Protein AF-A0A522A822-F1 (afdb_monomer_lite)

Foldseek 3Di:
DPPPDDVVNVDDQVVVLVVCVVPPCVLDDARWDKDFPDDDPFKTWIWTHRPHDIDIDIDGHD

Radius of gyration: 12.13 Å; chains: 1; bounding box: 38×16×29 Å

Structure (mmCIF, N/CA/C/O backbone):
data_AF-A0A522A822-F1
#
_entry.id   AF-A0A522A822-F1
#
loop_
_atom_site.group_PDB
_atom_site.id
_atom_site.type_symbol
_atom_site.label_atom_id
_atom_site.label_alt_id
_atom_site.label_comp_id
_atom_site.label_asym_id
_atom_site.label_entity_id
_atom_site.label_seq_id
_atom_site.pdbx_PDB_ins_code
_atom_site.Cartn_x
_atom_site.Cartn_y
_atom_site.Cartn_z
_atom_site.occupancy
_atom_site.B_iso_or_equiv
_atom_site.auth_seq_id
_atom_site.auth_comp_id
_atom_site.auth_asym_id
_atom_site.auth_atom_id
_atom_site.pdbx_PDB_model_num
ATOM 1 N N . MET A 1 1 ? 27.413 1.393 -9.773 1.00 36.31 1 MET A N 1
ATOM 2 C CA . MET A 1 1 ? 26.239 2.243 -9.490 1.00 36.31 1 MET A CA 1
ATOM 3 C C . MET A 1 1 ? 25.156 1.338 -8.945 1.00 36.31 1 MET A C 1
ATOM 5 O O . MET A 1 1 ? 24.604 0.552 -9.702 1.00 36.31 1 MET A O 1
ATOM 9 N N . THR A 1 2 ? 24.943 1.348 -7.634 1.00 42.84 2 THR A N 1
ATOM 10 C CA . THR A 1 2 ? 23.859 0.585 -7.008 1.00 42.84 2 THR A CA 1
ATOM 11 C C . THR A 1 2 ? 22.581 1.372 -7.259 1.00 42.84 2 THR A C 1
ATOM 13 O O . THR A 1 2 ? 22.413 2.452 -6.702 1.00 42.84 2 THR A O 1
ATOM 16 N N . HIS A 1 3 ? 21.731 0.905 -8.171 1.00 50.78 3 HIS A N 1
ATOM 17 C CA . HIS A 1 3 ? 20.396 1.473 -8.327 1.00 50.78 3 HIS A CA 1
ATOM 18 C C . HIS A 1 3 ? 19.573 1.033 -7.111 1.00 50.78 3 HIS A C 1
ATOM 20 O O . HIS A 1 3 ? 19.027 -0.067 -7.082 1.00 50.78 3 HIS A O 1
ATOM 26 N N . GLU A 1 4 ? 19.545 1.860 -6.067 1.00 56.31 4 GLU A N 1
ATOM 27 C CA . GLU A 1 4 ? 18.550 1.743 -5.004 1.00 56.31 4 GLU A CA 1
ATOM 28 C C . GLU A 1 4 ? 17.190 2.082 -5.615 1.00 56.31 4 GLU A C 1
ATOM 30 O O . GLU A 1 4 ? 16.841 3.247 -5.787 1.00 56.31 4 GLU A O 1
ATOM 35 N N . HIS A 1 5 ? 16.436 1.057 -6.012 1.00 59.50 5 HIS A N 1
ATOM 36 C CA . HIS A 1 5 ? 15.056 1.251 -6.433 1.00 59.50 5 HIS A CA 1
ATOM 37 C C . HIS A 1 5 ? 14.240 1.696 -5.228 1.00 59.50 5 HIS A C 1
ATOM 39 O O . HIS A 1 5 ? 14.063 0.956 -4.256 1.00 59.50 5 HIS A O 1
ATOM 45 N N . LYS A 1 6 ? 13.740 2.924 -5.298 1.00 68.62 6 LYS A N 1
ATOM 46 C CA . LYS A 1 6 ? 12.894 3.488 -4.261 1.00 68.62 6 LYS A CA 1
ATOM 47 C C . LYS A 1 6 ? 11.532 2.802 -4.340 1.00 68.62 6 LYS A C 1
ATOM 49 O O . LYS A 1 6 ? 10.946 2.686 -5.411 1.00 68.62 6 LYS A O 1
ATOM 54 N N . LEU A 1 7 ? 11.026 2.314 -3.208 1.00 71.06 7 LEU A N 1
ATOM 55 C CA . LEU A 1 7 ? 9.760 1.571 -3.140 1.00 71.06 7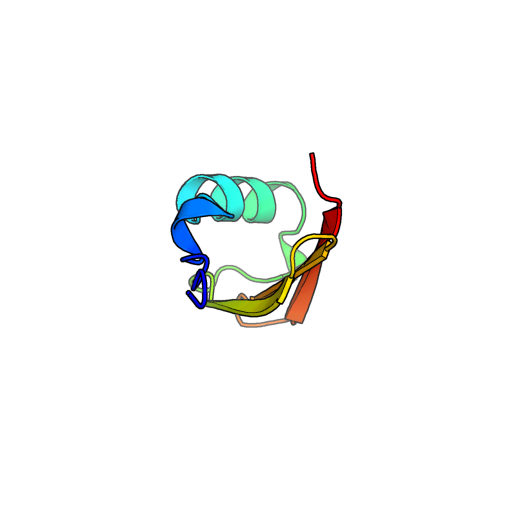 LEU A CA 1
ATOM 56 C C . LEU A 1 7 ? 8.589 2.347 -3.775 1.00 71.06 7 LEU A C 1
ATOM 58 O O . LEU A 1 7 ? 7.746 1.749 -4.434 1.00 71.06 7 LEU A O 1
ATOM 62 N N . GLU A 1 8 ? 8.598 3.672 -3.633 1.00 74.31 8 GLU A N 1
ATOM 63 C CA . GLU A 1 8 ? 7.663 4.621 -4.256 1.00 74.31 8 GLU A CA 1
ATOM 64 C C . GLU A 1 8 ? 7.655 4.585 -5.797 1.00 74.31 8 GLU A C 1
ATOM 66 O O . GLU A 1 8 ? 6.628 4.871 -6.405 1.00 74.31 8 GLU A O 1
ATOM 71 N N . GLU A 1 9 ? 8.754 4.182 -6.444 1.00 76.31 9 GLU A N 1
ATOM 72 C CA . GLU A 1 9 ? 8.813 3.993 -7.903 1.00 76.31 9 GLU A CA 1
ATOM 73 C C . GLU A 1 9 ? 8.265 2.623 -8.335 1.00 76.31 9 GLU A C 1
ATOM 75 O O . GLU A 1 9 ? 7.863 2.430 -9.483 1.00 76.31 9 GLU A O 1
ATOM 80 N N . LEU A 1 10 ? 8.238 1.655 -7.415 1.00 76.38 10 LEU A N 1
ATOM 81 C CA . LEU A 1 10 ? 7.806 0.280 -7.673 1.00 76.38 10 LEU A CA 1
ATOM 82 C C . LEU A 1 10 ? 6.319 0.067 -7.363 1.00 76.38 10 LEU A C 1
ATOM 84 O O . LEU A 1 10 ? 5.665 -0.763 -8.009 1.00 76.38 10 LEU A O 1
ATOM 88 N N . ILE A 1 11 ? 5.794 0.792 -6.370 1.00 79.56 11 ILE A N 1
ATOM 89 C CA . ILE A 1 11 ? 4.402 0.728 -5.928 1.00 79.56 11 ILE A CA 1
ATOM 90 C C . ILE A 1 11 ? 3.840 2.115 -5.603 1.00 79.56 11 ILE A C 1
ATOM 92 O O . ILE A 1 11 ? 4.420 2.902 -4.862 1.00 79.56 11 ILE A O 1
ATOM 96 N N . ASP A 1 12 ? 2.631 2.373 -6.093 1.00 87.88 12 ASP A N 1
ATOM 97 C CA . ASP A 1 12 ? 1.812 3.488 -5.627 1.00 87.88 12 ASP A CA 1
ATOM 98 C C . ASP A 1 12 ? 1.070 3.036 -4.363 1.00 87.88 12 ASP A C 1
ATOM 100 O O . ASP A 1 12 ? 0.103 2.275 -4.439 1.00 87.88 12 ASP A O 1
ATOM 104 N N . VAL A 1 13 ? 1.557 3.465 -3.195 1.00 84.81 13 VAL A N 1
ATOM 105 C CA . VAL A 1 13 ? 1.037 3.052 -1.878 1.00 84.81 13 VAL A CA 1
ATOM 106 C C . VAL A 1 13 ? -0.453 3.364 -1.744 1.00 84.81 13 VAL A C 1
ATOM 108 O O . VAL A 1 13 ? -1.193 2.546 -1.204 1.00 84.81 13 VAL A O 1
ATOM 111 N N . SER A 1 14 ? -0.922 4.499 -2.270 1.00 88.25 14 SER A N 1
ATOM 112 C CA . SER A 1 14 ? -2.330 4.897 -2.153 1.00 88.25 14 SER A CA 1
ATOM 113 C C . SER A 1 14 ? -3.229 4.024 -3.025 1.00 88.25 14 SER A C 1
ATOM 115 O O . SER A 1 14 ? -4.226 3.488 -2.539 1.00 88.25 14 SER A O 1
ATOM 117 N N . LYS A 1 15 ? -2.853 3.810 -4.295 1.00 89.50 15 LYS A N 1
ATOM 118 C CA . LYS A 1 15 ? -3.604 2.914 -5.189 1.00 89.50 15 LYS A CA 1
ATOM 119 C C . LYS A 1 15 ? -3.581 1.469 -4.698 1.00 89.50 15 LYS A C 1
ATOM 121 O O . LYS A 1 15 ? -4.605 0.792 -4.755 1.00 89.50 15 LYS A O 1
ATOM 126 N N . LEU A 1 16 ? -2.432 1.001 -4.208 1.00 89.06 16 LEU A N 1
ATOM 127 C CA . LEU A 1 16 ? -2.287 -0.350 -3.676 1.00 89.06 16 LEU A CA 1
ATOM 128 C C . LEU A 1 16 ? -3.139 -0.540 -2.420 1.00 89.06 16 LEU A C 1
ATOM 130 O O . LEU A 1 16 ? -3.826 -1.547 -2.318 1.00 89.06 16 LEU A O 1
ATOM 134 N N . THR A 1 17 ? -3.146 0.433 -1.506 1.00 89.50 17 THR A N 1
ATOM 135 C CA . THR A 1 17 ? -3.986 0.396 -0.298 1.00 89.50 17 THR A CA 1
ATOM 136 C C . THR A 1 17 ? -5.460 0.276 -0.672 1.00 89.50 17 THR A C 1
ATOM 138 O O . THR A 1 17 ? -6.097 -0.687 -0.263 1.00 89.50 17 THR A O 1
ATOM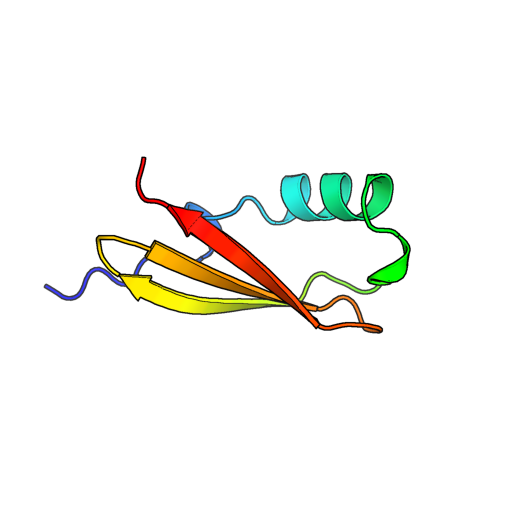 141 N N . ALA A 1 18 ? -5.965 1.147 -1.554 1.00 92.06 18 ALA A N 1
ATOM 142 C CA . ALA A 1 18 ? -7.356 1.091 -2.008 1.00 92.06 18 ALA A CA 1
ATOM 143 C C . ALA A 1 18 ? -7.714 -0.249 -2.681 1.00 92.06 18 ALA A C 1
ATOM 145 O O . ALA A 1 18 ? -8.803 -0.781 -2.476 1.00 92.06 18 ALA A O 1
ATOM 146 N N . TRP A 1 19 ? -6.797 -0.824 -3.466 1.00 91.81 19 TRP A N 1
ATOM 147 C CA . TRP A 1 19 ? -7.002 -2.147 -4.055 1.00 91.81 19 TRP A CA 1
ATOM 148 C C . TRP A 1 19 ? -7.031 -3.248 -2.985 1.00 91.81 19 TRP A C 1
ATOM 150 O O . TRP A 1 19 ? -7.880 -4.135 -3.055 1.00 91.81 19 TRP A O 1
ATOM 160 N N . LEU A 1 20 ? -6.148 -3.186 -1.982 1.00 91.44 20 LEU A N 1
ATOM 161 C CA . LEU A 1 20 ? -6.107 -4.142 -0.872 1.00 91.44 20 LEU A CA 1
ATOM 162 C C . LEU A 1 20 ? -7.369 -4.074 -0.008 1.00 91.44 20 LEU A C 1
ATOM 164 O O . LEU A 1 20 ? -7.869 -5.128 0.361 1.00 91.44 20 LEU A O 1
ATOM 168 N N . ASP A 1 21 ? -7.914 -2.886 0.264 1.00 90.69 21 ASP A N 1
ATOM 169 C CA . ASP A 1 21 ? -9.175 -2.745 1.012 1.00 90.69 21 ASP A CA 1
ATOM 170 C C . ASP A 1 21 ? -10.340 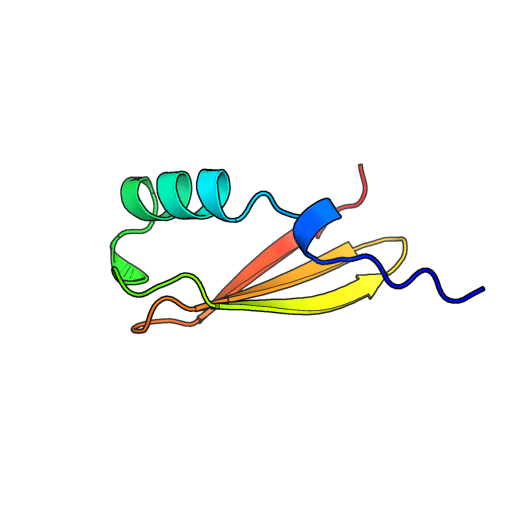-3.457 0.310 1.00 90.69 21 ASP A C 1
ATOM 172 O O . ASP A 1 21 ? -11.170 -4.096 0.952 1.00 90.69 21 ASP A O 1
ATOM 176 N N . VAL A 1 22 ? -10.384 -3.392 -1.024 1.00 93.56 22 VAL A N 1
ATOM 177 C CA . VAL A 1 22 ? -11.453 -4.017 -1.817 1.00 93.56 22 VAL A CA 1
ATOM 178 C C . VAL A 1 22 ? -11.238 -5.522 -1.998 1.00 93.56 22 VAL A C 1
ATOM 180 O O . VAL A 1 22 ? -12.203 -6.282 -1.983 1.00 93.56 22 VAL A O 1
ATOM 183 N N . ASN A 1 23 ? -9.994 -5.964 -2.199 1.00 93.06 23 ASN A N 1
ATOM 184 C CA . ASN A 1 23 ? -9.700 -7.341 -2.615 1.00 93.06 23 ASN A CA 1
ATOM 185 C C . ASN A 1 23 ? -9.247 -8.248 -1.466 1.00 93.06 23 ASN A C 1
ATOM 187 O O . ASN A 1 23 ? -9.438 -9.458 -1.543 1.00 93.06 23 ASN A O 1
ATOM 191 N N . ILE A 1 24 ? -8.622 -7.690 -0.426 1.00 90.25 24 ILE A N 1
ATOM 192 C CA . ILE A 1 24 ? -8.034 -8.435 0.697 1.00 90.25 24 ILE A CA 1
ATOM 193 C C . ILE A 1 24 ? -8.340 -7.726 2.035 1.00 90.25 24 ILE A C 1
ATOM 195 O O . ILE A 1 24 ? -7.420 -7.359 2.772 1.00 90.25 24 ILE A O 1
ATOM 199 N N . PRO A 1 25 ? -9.624 -7.547 2.402 1.00 88.25 25 PRO A N 1
ATOM 200 C CA . PRO A 1 25 ? -10.001 -6.888 3.658 1.00 88.25 25 PRO A CA 1
ATOM 201 C C . PRO A 1 25 ? -9.517 -7.652 4.906 1.00 88.25 25 PRO A C 1
ATOM 203 O O . PRO A 1 25 ? -9.337 -7.077 5.978 1.00 88.25 25 PRO A O 1
ATOM 206 N N . GLU A 1 26 ? -9.244 -8.954 4.783 1.00 88.69 26 GLU A N 1
ATOM 207 C CA . GLU A 1 26 ? -8.664 -9.774 5.854 1.00 88.69 26 GLU A CA 1
ATOM 208 C C . GLU A 1 26 ? -7.250 -9.338 6.270 1.00 88.69 26 GLU A C 1
ATOM 210 O O . GLU A 1 26 ? -6.828 -9.622 7.394 1.00 88.69 26 GLU A O 1
ATOM 215 N N . LEU A 1 27 ? -6.530 -8.610 5.405 1.00 86.62 27 LEU A N 1
ATOM 216 C CA . LEU A 1 27 ? -5.191 -8.095 5.695 1.00 86.62 27 LEU A CA 1
ATOM 217 C C . LEU A 1 27 ? -5.207 -7.070 6.841 1.00 86.62 27 LEU A C 1
ATOM 219 O O . LEU A 1 27 ? -4.211 -6.929 7.560 1.00 86.62 27 LEU A O 1
ATOM 223 N N . GLY A 1 28 ? -6.356 -6.419 7.036 1.00 88.50 28 GLY A N 1
ATOM 224 C CA . GLY A 1 28 ? -6.610 -5.413 8.055 1.00 88.50 28 GLY A CA 1
ATOM 225 C C . GLY A 1 28 ? -6.710 -3.998 7.490 1.00 88.50 28 GLY A C 1
ATOM 226 O O . GLY A 1 28 ? -6.335 -3.728 6.354 1.00 88.50 28 GLY A O 1
ATOM 227 N N . ASP A 1 29 ? -7.186 -3.092 8.340 1.00 87.06 29 ASP A N 1
ATOM 228 C CA . ASP A 1 29 ? -7.437 -1.683 8.016 1.00 87.06 29 ASP A CA 1
ATOM 229 C C . ASP A 1 29 ? -6.288 -0.749 8.427 1.00 87.06 29 ASP A C 1
ATOM 231 O O . ASP A 1 29 ? -6.343 0.453 8.177 1.00 87.06 29 ASP A O 1
ATOM 235 N N . ALA A 1 30 ? -5.230 -1.267 9.062 1.00 87.94 30 ALA A N 1
ATOM 236 C CA . ALA A 1 30 ? -4.132 -0.420 9.521 1.00 87.94 30 ALA A CA 1
ATOM 237 C C . ALA A 1 30 ? -3.373 0.216 8.333 1.00 87.94 30 ALA A C 1
ATOM 239 O O . ALA A 1 30 ? -3.455 -0.297 7.207 1.00 87.94 30 ALA A O 1
ATOM 240 N N . PRO A 1 31 ? -2.607 1.301 8.572 1.00 88.62 31 PRO A N 1
ATOM 241 C CA . PRO A 1 31 ? -1.753 1.904 7.555 1.00 88.62 31 PRO A CA 1
ATOM 242 C C . PRO A 1 31 ? -0.848 0.859 6.896 1.00 88.62 31 PRO A C 1
ATOM 244 O O . PRO A 1 31 ? -0.286 0.003 7.581 1.00 88.62 31 PRO A O 1
ATOM 247 N N . LEU A 1 32 ? -0.711 0.935 5.571 1.00 88.69 32 LEU A N 1
ATOM 248 C CA . LEU A 1 32 ? 0.091 -0.009 4.800 1.00 88.69 32 LEU A CA 1
ATOM 249 C C . LEU A 1 32 ? 1.583 0.140 5.133 1.00 88.69 32 LEU A C 1
ATOM 251 O O . LEU A 1 32 ? 2.229 1.089 4.691 1.00 88.69 32 LEU A O 1
ATOM 255 N N . ASP A 1 33 ? 2.142 -0.828 5.863 1.00 89.44 33 ASP A N 1
ATOM 256 C CA . ASP A 1 33 ? 3.591 -0.997 5.997 1.00 89.44 33 ASP A CA 1
ATOM 257 C C . ASP A 1 33 ? 4.084 -1.825 4.810 1.00 89.44 33 ASP A C 1
ATOM 259 O O . ASP A 1 33 ? 3.832 -3.029 4.715 1.00 89.44 33 ASP A O 1
ATOM 263 N N . ALA A 1 34 ? 4.751 -1.158 3.872 1.00 89.00 34 ALA A N 1
ATOM 264 C CA . ALA A 1 34 ? 5.359 -1.791 2.716 1.00 89.00 34 ALA A CA 1
ATOM 265 C C . ALA A 1 34 ? 6.885 -1.731 2.836 1.00 89.00 34 ALA A C 1
ATOM 267 O O . ALA A 1 34 ? 7.462 -0.669 3.069 1.00 89.00 34 ALA A O 1
ATOM 268 N N . LYS A 1 35 ? 7.551 -2.873 2.652 1.00 87.44 35 LYS A N 1
ATOM 269 C CA . LYS A 1 35 ? 9.015 -2.978 2.690 1.00 87.44 35 LYS A CA 1
ATOM 270 C C . LYS A 1 35 ? 9.527 -3.787 1.512 1.00 87.44 35 LYS A C 1
ATOM 272 O O . LYS A 1 35 ? 9.048 -4.887 1.246 1.00 87.44 35 LYS A O 1
ATOM 277 N N . LEU A 1 36 ? 10.522 -3.248 0.813 1.00 86.19 36 LEU A N 1
ATOM 278 C CA . LEU A 1 36 ? 11.236 -3.978 -0.228 1.00 86.19 36 LEU A CA 1
ATOM 279 C C . LEU A 1 36 ? 12.126 -5.033 0.438 1.00 86.19 36 LEU A C 1
ATOM 281 O O . LEU A 1 36 ? 13.065 -4.692 1.151 1.00 86.19 36 LEU A O 1
ATOM 285 N N . ILE A 1 37 ? 11.819 -6.309 0.215 1.00 86.44 37 ILE A N 1
ATOM 286 C CA . ILE A 1 37 ? 12.613 -7.434 0.728 1.00 86.44 37 ILE A CA 1
ATOM 287 C C . ILE A 1 37 ? 13.768 -7.727 -0.226 1.00 86.44 37 ILE A C 1
ATOM 289 O O . ILE A 1 37 ? 14.903 -7.941 0.191 1.00 86.44 37 ILE A O 1
ATOM 293 N N . HIS A 1 38 ? 13.467 -7.746 -1.522 1.00 80.81 38 HIS A N 1
ATOM 294 C CA . HIS A 1 38 ? 14.443 -8.015 -2.563 1.00 80.81 38 HIS A CA 1
ATOM 295 C C . HIS A 1 38 ? 14.076 -7.217 -3.810 1.00 80.81 38 HIS A C 1
ATOM 297 O O . HIS A 1 38 ? 13.007 -7.416 -4.383 1.00 80.81 38 HIS A O 1
ATOM 303 N N . GLY A 1 39 ? 14.956 -6.310 -4.221 1.00 69.12 39 GLY A N 1
ATOM 304 C CA . GLY A 1 39 ? 14.842 -5.579 -5.478 1.00 69.12 39 GLY A CA 1
ATOM 305 C C . GLY A 1 39 ? 16.059 -5.878 -6.333 1.00 69.12 39 GLY A C 1
ATOM 306 O O . GLY A 1 39 ? 17.133 -5.349 -6.072 1.00 69.12 39 GLY A O 1
ATOM 307 N N . GLY A 1 40 ? 15.894 -6.750 -7.324 1.00 68.81 40 GLY A N 1
ATOM 308 C CA . GLY A 1 40 ? 16.913 -7.039 -8.328 1.00 68.81 40 GLY A CA 1
ATOM 309 C C . GLY A 1 40 ? 16.355 -6.873 -9.738 1.00 68.81 40 GLY A C 1
ATOM 310 O O . GLY A 1 40 ? 15.145 -6.762 -9.926 1.00 68.81 40 GLY A O 1
ATOM 311 N N . THR A 1 41 ? 17.235 -6.922 -10.739 1.00 62.09 41 THR A N 1
ATOM 312 C CA . THR A 1 41 ? 16.916 -6.720 -12.168 1.00 62.09 41 THR A CA 1
ATOM 313 C C . THR A 1 41 ? 15.827 -7.658 -12.706 1.00 62.09 41 THR A C 1
ATOM 315 O O . THR A 1 41 ? 15.233 -7.372 -13.739 1.00 62.09 41 THR A O 1
ATOM 318 N N . SER A 1 42 ? 15.5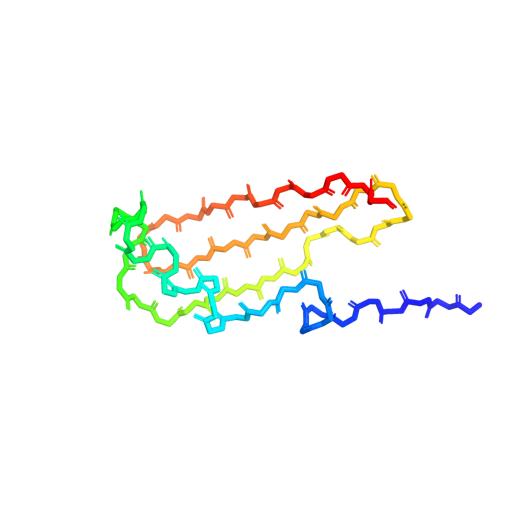45 -8.773 -12.022 1.00 66.88 42 SER A N 1
ATOM 319 C CA . SER A 1 42 ? 14.645 -9.813 -12.532 1.00 66.88 42 SER A CA 1
ATOM 320 C C . SER A 1 42 ? 13.429 -10.125 -11.666 1.00 66.88 42 SER A C 1
ATOM 322 O O . SER A 1 42 ? 12.521 -10.770 -12.159 1.00 66.88 42 SER A O 1
ATOM 324 N N . ASN A 1 43 ? 13.378 -9.761 -10.386 1.00 75.50 43 ASN A N 1
ATOM 325 C CA . ASN A 1 43 ? 12.186 -9.965 -9.557 1.00 75.50 43 ASN A CA 1
ATOM 326 C C . ASN A 1 43 ? 12.191 -8.945 -8.422 1.00 75.50 43 ASN A C 1
ATOM 328 O O . ASN A 1 43 ? 13.207 -8.756 -7.751 1.00 75.50 43 ASN A O 1
ATOM 332 N N . VAL A 1 44 ? 11.029 -8.349 -8.179 1.00 84.12 44 VAL A N 1
ATOM 333 C CA . VAL A 1 44 ? 10.802 -7.451 -7.051 1.00 84.12 44 VAL A CA 1
ATOM 334 C C . VAL A 1 44 ? 9.898 -8.159 -6.051 1.00 84.12 44 VAL A C 1
ATOM 336 O O . VAL A 1 44 ? 8.806 -8.611 -6.401 1.00 84.12 44 VAL A O 1
ATOM 339 N N . VAL A 1 45 ? 10.364 -8.267 -4.809 1.00 88.25 45 VAL A N 1
ATOM 340 C CA . VAL A 1 45 ? 9.639 -8.871 -3.689 1.00 88.25 45 VAL A CA 1
ATOM 341 C C . VAL A 1 45 ? 9.431 -7.815 -2.615 1.00 88.25 45 VAL A C 1
ATOM 343 O O . VAL A 1 45 ? 10.393 -7.261 -2.079 1.00 88.25 45 VAL A O 1
ATOM 346 N N . ILE A 1 46 ? 8.168 -7.550 -2.295 1.00 89.56 46 ILE A N 1
ATOM 347 C CA . ILE A 1 46 ? 7.744 -6.534 -1.332 1.00 89.56 46 ILE A CA 1
ATOM 348 C C . ILE A 1 46 ? 6.879 -7.218 -0.277 1.00 89.56 46 ILE A C 1
ATOM 350 O O . ILE A 1 46 ? 5.943 -7.938 -0.617 1.00 89.56 46 ILE A O 1
ATOM 354 N N . SER A 1 47 ? 7.169 -6.997 1.000 1.00 91.19 47 SER A N 1
ATOM 355 C CA . SER A 1 47 ? 6.273 -7.387 2.088 1.00 91.19 47 SER A CA 1
ATOM 356 C C . SER A 1 47 ? 5.284 -6.265 2.373 1.00 91.19 47 SER A C 1
ATOM 358 O O . SER A 1 47 ? 5.687 -5.106 2.456 1.00 91.19 47 SER A O 1
ATOM 360 N N . LEU A 1 48 ? 4.020 -6.622 2.559 1.00 91.25 48 LEU A N 1
ATOM 361 C CA . LEU A 1 48 ? 2.905 -5.740 2.878 1.00 91.25 48 LEU A CA 1
ATOM 362 C C . LEU A 1 48 ? 2.296 -6.191 4.204 1.00 91.25 48 LEU A C 1
ATOM 364 O O . LEU A 1 48 ? 1.994 -7.371 4.368 1.00 91.25 48 LEU A O 1
ATOM 368 N N . ASN A 1 49 ? 2.091 -5.279 5.144 1.00 90.31 49 ASN A N 1
ATOM 369 C CA . ASN A 1 49 ? 1.441 -5.582 6.415 1.00 90.31 49 ASN A CA 1
ATOM 370 C C . ASN A 1 49 ? 0.435 -4.476 6.767 1.00 90.31 49 ASN A C 1
ATOM 372 O O . ASN A 1 49 ? 0.744 -3.292 6.635 1.00 90.31 49 ASN A O 1
ATOM 376 N N . ARG A 1 50 ? -0.774 -4.871 7.194 1.00 90.31 50 ARG A N 1
ATOM 377 C CA . ARG A 1 50 ? -1.840 -3.958 7.663 1.00 90.31 50 ARG A CA 1
ATOM 378 C C . ARG A 1 50 ? -2.390 -4.336 9.041 1.00 90.31 50 ARG A C 1
ATOM 380 O O . ARG A 1 50 ? -3.568 -4.158 9.346 1.00 90.31 50 ARG A O 1
ATOM 387 N N . GLY A 1 51 ? -1.523 -4.859 9.901 1.00 86.12 51 GLY A N 1
ATOM 388 C CA . GLY A 1 51 ? -1.803 -5.103 11.314 1.00 86.12 51 GLY A CA 1
ATOM 389 C C . GLY A 1 51 ? -2.413 -6.466 11.641 1.00 86.12 51 GLY A C 1
ATOM 390 O O . GLY A 1 51 ? -2.428 -6.825 12.816 1.00 86.12 51 GLY A O 1
ATOM 391 N N . ARG A 1 52 ? -2.873 -7.251 10.653 1.00 86.06 52 ARG A N 1
ATOM 392 C CA . ARG A 1 52 ? -3.301 -8.646 10.885 1.00 86.06 52 ARG A CA 1
ATOM 393 C C . ARG A 1 52 ? -2.328 -9.662 10.316 1.00 86.06 52 ARG A C 1
ATOM 395 O O . 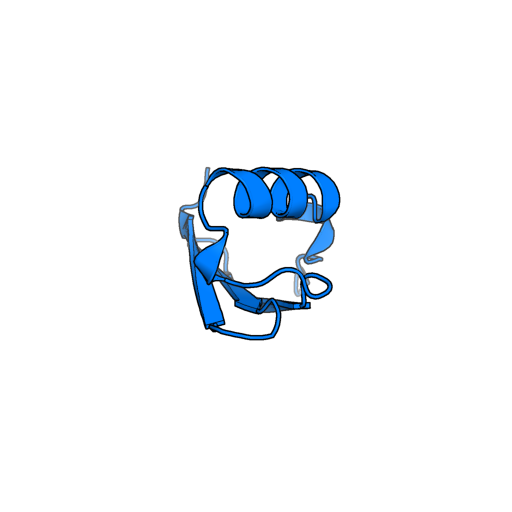ARG A 1 52 ? -1.750 -10.451 11.058 1.00 86.06 52 ARG A O 1
ATOM 402 N N . HIS A 1 53 ? -2.143 -9.629 9.002 1.00 86.81 53 HIS A N 1
ATOM 403 C CA . HIS A 1 53 ? -1.319 -10.593 8.284 1.00 86.81 53 HIS A CA 1
ATOM 404 C C . HIS A 1 53 ? -0.220 -9.887 7.490 1.00 86.81 53 HIS A C 1
ATOM 406 O O . HIS A 1 53 ? -0.333 -8.710 7.143 1.00 86.81 53 HIS A O 1
ATOM 412 N N . THR A 1 54 ? 0.858 -10.619 7.214 1.00 89.25 54 THR A N 1
ATOM 413 C CA . THR A 1 54 ? 1.907 -10.178 6.293 1.00 89.25 54 THR A CA 1
ATOM 414 C C . THR A 1 54 ? 1.694 -10.870 4.957 1.00 89.25 54 THR A C 1
ATOM 416 O O . THR A 1 54 ? 1.652 -12.097 4.889 1.00 89.25 54 THR A O 1
ATOM 419 N N . LEU A 1 55 ? 1.595 -10.081 3.897 1.00 90.44 55 LEU A N 1
ATOM 420 C CA . LEU A 1 55 ? 1.447 -10.532 2.523 1.00 90.44 55 LEU A CA 1
ATOM 421 C C . LEU A 1 55 ? 2.748 -10.269 1.768 1.00 90.44 55 LEU A C 1
ATOM 423 O O . LEU A 1 55 ? 3.418 -9.264 1.997 1.00 90.44 55 LEU A O 1
ATOM 427 N N . VAL A 1 56 ? 3.123 -11.169 0.865 1.00 90.00 56 VAL A N 1
ATOM 428 C CA . VAL A 1 56 ? 4.305 -10.990 0.017 1.00 90.00 56 VAL A CA 1
ATOM 429 C C . VAL A 1 56 ? 3.843 -10.761 -1.412 1.00 90.00 56 VAL A C 1
ATOM 431 O O . VAL A 1 56 ? 3.268 -11.646 -2.040 1.00 90.00 56 VAL A O 1
ATOM 434 N N . LEU A 1 57 ? 4.105 -9.565 -1.926 1.00 87.69 57 LEU A N 1
ATOM 435 C CA . LEU A 1 57 ? 3.871 -9.198 -3.311 1.00 87.69 57 LEU A CA 1
ATOM 436 C C . LEU A 1 57 ? 5.125 -9.503 -4.128 1.00 87.69 57 LEU A C 1
ATOM 438 O O . LEU A 1 57 ? 6.214 -9.013 -3.826 1.00 87.69 57 LEU A O 1
ATOM 442 N N . ARG A 1 58 ? 4.963 -10.284 -5.195 1.00 87.50 58 ARG A N 1
ATOM 443 C CA . ARG A 1 58 ? 6.030 -10.581 -6.150 1.00 87.50 58 ARG A CA 1
ATOM 444 C C . ARG A 1 58 ? 5.666 -10.012 -7.516 1.00 87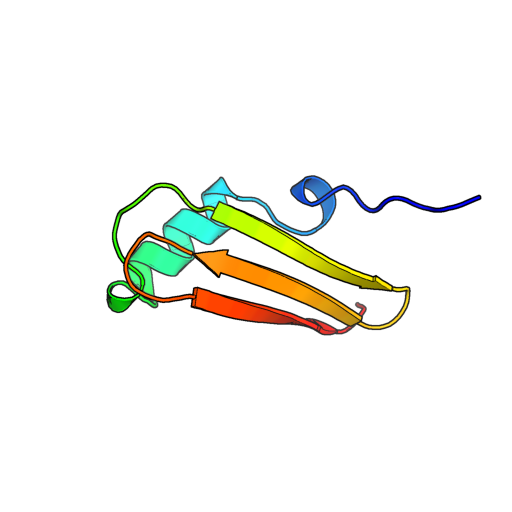.50 58 ARG A C 1
ATOM 446 O O . ARG A 1 58 ? 4.651 -10.398 -8.088 1.00 87.50 58 ARG A O 1
ATOM 453 N N . ARG A 1 59 ? 6.514 -9.132 -8.051 1.00 81.19 59 ARG A N 1
ATOM 454 C CA . ARG A 1 59 ? 6.411 -8.629 -9.426 1.00 81.19 59 ARG A CA 1
ATOM 455 C C . ARG A 1 59 ? 7.545 -9.201 -10.289 1.00 81.19 59 ARG A C 1
ATOM 457 O O . ARG A 1 59 ? 8.712 -8.999 -9.940 1.00 81.19 59 ARG A O 1
ATOM 464 N N . PRO A 1 60 ? 7.230 -9.902 -11.394 1.00 75.38 60 PRO A N 1
ATOM 465 C CA . PRO A 1 60 ? 8.207 -10.170 -12.445 1.00 75.38 60 PRO A CA 1
ATOM 466 C C . PRO A 1 60 ? 8.629 -8.851 -13.126 1.00 75.38 60 PRO A C 1
ATOM 468 O O . PRO A 1 60 ? 7.916 -7.847 -13.001 1.00 75.38 60 PRO A O 1
ATOM 471 N N . PRO A 1 61 ? 9.782 -8.826 -13.813 1.00 70.06 61 PRO A N 1
ATOM 472 C CA . PRO A 1 61 ? 10.230 -7.650 -14.538 1.00 70.06 61 PRO A CA 1
ATOM 473 C C . PRO A 1 61 ? 9.317 -7.484 -15.764 1.00 70.06 61 PRO A C 1
ATOM 475 O O . PRO A 1 61 ? 8.943 -8.478 -16.392 1.00 70.06 61 PRO A O 1
ATOM 478 N N . ALA A 1 62 ? 8.898 -6.250 -16.042 1.00 59.66 62 ALA A N 1
ATOM 479 C CA . ALA A 1 62 ? 8.148 -5.916 -17.253 1.00 59.66 62 ALA A CA 1
ATOM 480 C C . ALA A 1 62 ? 9.106 -5.697 -18.428 1.00 59.66 62 ALA A C 1
ATOM 482 O O . ALA A 1 62 ? 10.223 -5.189 -18.169 1.00 59.66 62 ALA A O 1
#

pLDDT: mean 81.37, std 12.68, range [36.31, 93.56]

Sequence (62 aa):
MTHEHKLEELIDVSKLTAWLDVNIPELGDAPLDAKLIHGGTSNVVISLNRGRHTLVLRRPPA

Secondary structure (DSSP, 8-state):
------HHHH--HHHHHHHHHHH-GGG-SS--EEEEEEEETTEEEEEEESSS-EEEEEE---